Protein AF-A0A382IK97-F1 (afdb_monomer)

pLDDT: mean 85.0, std 17.53, range [34.88, 98.62]

Foldseek 3Di:
DDDDDDDDLDQDLPDDAAWDADPNFIWGQAPQRFIWGDQPPDPDTDTLWAQWLSLVVVVVVVDVPVDDADPLCPDRQWHRPPADPVNQQVSFVVSQVVCVVVVSDDPPDTGDDDDPVSVVSLCPQDPDDQCDDPAQVSPSDPDRHTDGISPTQGGPRSD

Nearest PDB structures (foldseek):
  6c7p-assembly1_B  TM=5.643E-01  e=9.393E+00  Synechocystis sp. PCC 6803 substr. Kazusa
  6c7p-assembly2_A  TM=5.661E-01  e=9.393E+00  Synechocystis sp. PCC 6803 substr. Kazusa

Sequence (159 aa):
MAGWLLAGCGGDPAAKPGFHEINQHRFFVNSLGMQFVQLPGSDAWLGVWETRVADYAAFAGASTNGWQAAWFQDTDNHPAVNVQWNDAQAFCAWLSQRERESGLLAANEGYRLPTTSEWTLALGQAETPESSNFGPQLGIDSFPQTSPVGSFPGNTLGL

InterPro domains:
  IPR005532 Sulfatase-modifying factor enzyme-like domain [PF03781] (64-159)
  IPR016187 C-type lectin fold [SSF56436] (30-159)
  IPR042095 Sulfatase-modifying factor enzyme superfamily [G3DSA:3.90.1580.10] (22-159)
  IPR051043 Sulfatase Modifying Factor and Kinase [PTHR23150] (61-159)

Solvent-accessible surface area (backbone atoms only — not comparable to full-atom values): 10072 Å² total; per-residue (Å²): 134,90,77,84,82,83,88,64,96,61,83,69,87,78,59,66,63,44,82,46,72,57,96,90,46,55,38,36,24,42,97,78,58,52,46,25,31,65,42,89,99,51,95,52,67,44,62,43,50,69,64,21,32,54,55,50,47,56,49,26,74,74,50,89,73,73,69,66,82,59,96,84,58,90,54,52,51,23,56,57,65,96,72,51,72,70,54,53,50,49,47,23,51,51,52,29,50,56,31,38,75,70,64,78,34,57,94,92,50,71,55,69,83,76,52,73,68,57,49,56,58,68,55,55,70,60,82,71,95,74,79,57,47,94,44,65,86,67,66,63,46,92,48,73,60,81,55,48,61,78,78,59,89,47,33,86,78,59,66

Radius of g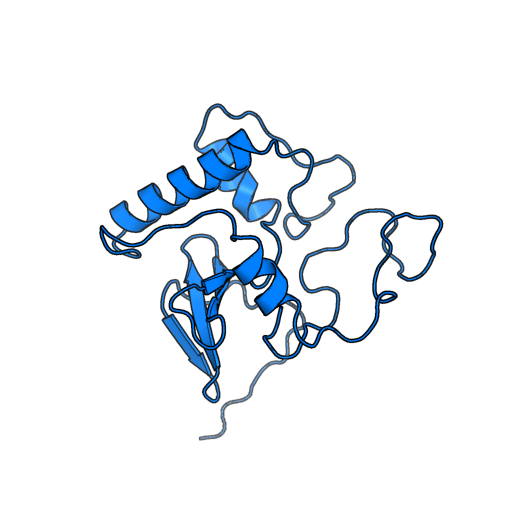yration: 16.59 Å; Cα contacts (8 Å, |Δi|>4): 188; chains: 1; bounding box: 44×49×40 Å

Organism: NCBI:txid408172

Mean predicted aligned error: 7.33 Å

Structure (mmCIF, N/CA/C/O backbone):
data_AF-A0A382IK97-F1
#
_entry.id   AF-A0A382IK97-F1
#
loop_
_atom_site.group_PDB
_atom_site.id
_atom_site.type_symbol
_atom_site.label_atom_id
_atom_site.label_alt_id
_atom_site.label_comp_id
_atom_site.label_asym_id
_atom_site.label_entity_id
_atom_site.label_seq_id
_atom_site.pdbx_PDB_ins_code
_atom_site.Cartn_x
_atom_site.Cartn_y
_atom_site.Cartn_z
_atom_site.occupancy
_atom_site.B_iso_or_equiv
_atom_site.auth_seq_id
_atom_site.auth_comp_id
_atom_site.auth_asym_id
_atom_site.auth_atom_id
_atom_site.pdbx_PDB_model_num
ATOM 1 N N . MET A 1 1 ? -11.566 -34.177 9.067 1.00 34.88 1 MET A N 1
ATOM 2 C CA . MET A 1 1 ? -11.551 -33.990 7.601 1.00 34.88 1 MET A CA 1
ATOM 3 C C . MET A 1 1 ? -10.255 -33.287 7.252 1.00 34.88 1 MET A C 1
ATOM 5 O O . MET A 1 1 ? -9.989 -32.251 7.843 1.00 34.88 1 MET A O 1
ATOM 9 N N . ALA A 1 2 ? -9.418 -33.893 6.412 1.00 37.00 2 ALA A N 1
ATOM 10 C CA . ALA A 1 2 ? -8.126 -33.330 6.031 1.00 37.00 2 ALA A CA 1
ATOM 11 C C . ALA A 1 2 ? -8.343 -32.241 4.971 1.00 37.00 2 ALA A C 1
ATOM 13 O O . ALA A 1 2 ? -8.794 -32.539 3.867 1.00 37.00 2 ALA A O 1
ATOM 14 N N . GLY A 1 3 ? -8.090 -30.985 5.339 1.00 35.16 3 GLY A N 1
ATOM 15 C CA . GLY A 1 3 ? -8.027 -29.870 4.401 1.00 35.16 3 GLY A CA 1
ATOM 16 C C . GLY A 1 3 ? -6.618 -29.784 3.831 1.00 35.16 3 GLY A C 1
ATOM 17 O O . GLY A 1 3 ? -5.652 -29.715 4.585 1.00 35.16 3 GLY A O 1
ATOM 18 N N . TRP A 1 4 ? -6.503 -29.835 2.510 1.00 37.28 4 TRP A N 1
ATOM 19 C CA . TRP A 1 4 ? -5.249 -29.587 1.810 1.00 37.28 4 TRP A CA 1
ATOM 20 C C . TRP A 1 4 ? -4.963 -28.081 1.828 1.00 37.28 4 TRP A C 1
ATOM 22 O O . TRP A 1 4 ? -5.854 -27.293 1.518 1.00 37.28 4 TRP A O 1
ATOM 32 N N . LEU A 1 5 ? -3.737 -27.685 2.173 1.00 35.62 5 LEU A N 1
ATOM 33 C CA . LEU A 1 5 ? -3.238 -26.325 1.966 1.00 35.62 5 LEU A CA 1
ATOM 34 C C . LEU A 1 5 ? -2.457 -26.320 0.649 1.00 35.62 5 LEU A C 1
ATOM 36 O O . LEU A 1 5 ? -1.459 -27.027 0.515 1.00 35.62 5 LEU A O 1
ATOM 40 N N . LEU A 1 6 ? -2.938 -25.565 -0.339 1.00 42.69 6 LEU A N 1
ATOM 41 C CA . LEU A 1 6 ? -2.194 -25.295 -1.566 1.00 42.69 6 LEU A CA 1
ATOM 42 C C . LEU A 1 6 ? -1.166 -24.201 -1.256 1.00 42.69 6 LEU A C 1
ATOM 44 O O . LEU A 1 6 ? -1.538 -23.085 -0.910 1.00 42.69 6 LEU A O 1
ATOM 48 N N . ALA A 1 7 ? 0.121 -24.527 -1.358 1.00 39.81 7 ALA A N 1
ATOM 49 C CA . ALA A 1 7 ? 1.196 -23.546 -1.289 1.00 39.81 7 ALA A CA 1
ATOM 50 C C . ALA A 1 7 ? 1.356 -22.893 -2.669 1.00 39.81 7 ALA A C 1
ATOM 52 O O . ALA A 1 7 ? 1.966 -23.468 -3.570 1.00 39.81 7 ALA A O 1
ATOM 53 N N . GLY A 1 8 ? 0.760 -21.714 -2.844 1.00 34.91 8 GLY A N 1
ATOM 54 C CA . GLY A 1 8 ? 1.089 -20.800 -3.932 1.00 34.91 8 GLY A CA 1
ATOM 55 C C . GLY A 1 8 ? 2.064 -19.749 -3.416 1.00 34.91 8 GLY A C 1
ATOM 56 O O . GLY A 1 8 ? 1.745 -19.018 -2.483 1.00 34.91 8 GLY A O 1
ATOM 57 N N . CYS A 1 9 ? 3.262 -19.683 -3.992 1.00 41.94 9 CYS A N 1
ATOM 58 C CA . CYS A 1 9 ? 4.137 -18.526 -3.841 1.00 41.94 9 CYS A CA 1
ATOM 59 C C . CYS A 1 9 ? 3.470 -17.347 -4.565 1.00 41.94 9 CYS A C 1
ATOM 61 O O . CYS A 1 9 ? 3.423 -17.322 -5.792 1.00 41.94 9 CYS A O 1
ATOM 63 N N . GLY A 1 10 ? 2.892 -16.429 -3.796 1.00 41.94 10 GLY A N 1
ATOM 64 C CA . GLY A 1 10 ? 2.123 -15.285 -4.282 1.00 41.94 10 GLY A CA 1
ATOM 65 C C . GLY A 1 10 ? 0.887 -15.111 -3.409 1.00 41.94 10 GLY A C 1
ATOM 66 O O . GLY A 1 10 ? 0.058 -16.015 -3.346 1.00 41.94 10 GLY A O 1
ATOM 67 N N . GLY A 1 11 ? 0.803 -13.991 -2.684 1.00 44.81 11 GLY A N 1
ATOM 68 C CA . GLY A 1 11 ? -0.307 -13.702 -1.776 1.00 44.81 11 GLY A CA 1
ATOM 69 C C . GLY A 1 11 ? -1.652 -13.955 -2.451 1.00 44.81 11 GLY A C 1
ATOM 70 O O . GLY A 1 11 ? -1.863 -13.508 -3.575 1.00 44.81 11 GLY A O 1
ATOM 71 N N . ASP A 1 12 ? -2.526 -14.707 -1.780 1.00 43.59 12 ASP A N 1
ATOM 72 C CA . ASP A 1 12 ? -3.818 -15.126 -2.318 1.00 43.59 12 ASP A CA 1
ATOM 73 C C . ASP A 1 12 ? -4.655 -13.882 -2.686 1.00 43.59 12 ASP A C 1
ATOM 75 O O . ASP A 1 12 ? -5.130 -13.178 -1.786 1.00 43.59 12 ASP A O 1
ATOM 79 N N . PRO A 1 13 ? -4.863 -13.578 -3.984 1.00 46.31 13 PRO A N 1
ATOM 80 C CA . PRO A 1 13 ? -5.673 -12.437 -4.404 1.00 46.31 13 PRO A CA 1
ATOM 81 C C . PRO A 1 13 ? -7.160 -12.615 -4.045 1.00 46.31 13 PRO A C 1
ATOM 83 O O . PRO A 1 13 ? -7.966 -11.724 -4.303 1.00 46.31 13 PRO A O 1
ATOM 86 N N . ALA A 1 14 ? -7.541 -13.760 -3.460 1.00 53.31 14 ALA A N 1
ATOM 87 C CA . ALA A 1 14 ? -8.901 -14.090 -3.053 1.00 53.31 14 ALA A CA 1
ATOM 88 C C . ALA A 1 14 ? -9.196 -13.870 -1.556 1.00 53.31 14 ALA A C 1
ATOM 90 O O . ALA A 1 14 ? -10.306 -14.187 -1.108 1.00 53.31 14 ALA A O 1
ATOM 91 N N . ALA A 1 15 ? -8.255 -13.342 -0.763 1.00 65.62 15 ALA A N 1
ATOM 92 C CA . ALA A 1 15 ? -8.532 -13.044 0.640 1.00 65.62 15 ALA A CA 1
ATOM 93 C C . ALA A 1 15 ? -9.627 -11.965 0.748 1.00 65.62 15 ALA A C 1
ATOM 95 O O . ALA A 1 15 ? -9.502 -10.855 0.232 1.00 65.62 15 ALA A O 1
ATOM 96 N N . LYS A 1 16 ? -10.746 -12.310 1.397 1.00 84.38 16 LYS A N 1
ATOM 97 C CA . LYS A 1 16 ? -11.893 -11.401 1.558 1.00 84.38 16 LYS A CA 1
ATOM 98 C C . LYS A 1 16 ? -11.480 -10.182 2.394 1.00 84.38 16 LYS A C 1
ATOM 100 O O . LYS A 1 16 ? -10.731 -10.371 3.343 1.00 84.38 16 LYS A O 1
ATOM 105 N N . PRO A 1 17 ? -11.986 -8.966 2.138 1.00 92.12 17 PRO A N 1
ATOM 106 C CA . PRO A 1 17 ? -11.707 -7.833 3.015 1.00 92.12 17 PRO A CA 1
ATOM 107 C C . PRO A 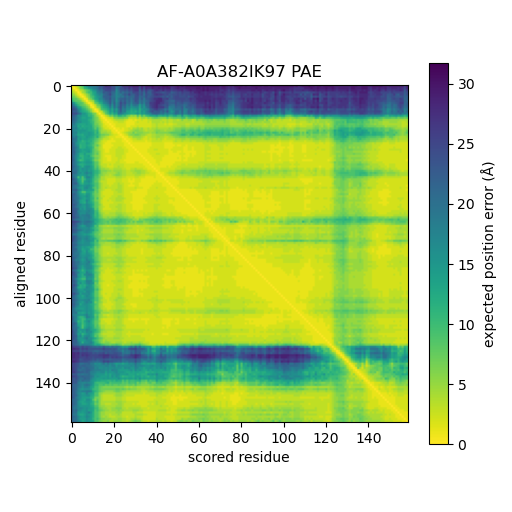1 17 ? -12.139 -8.100 4.466 1.00 92.12 17 PRO A C 1
ATOM 109 O O . PRO A 1 17 ? -13.161 -8.753 4.698 1.00 92.12 17 PRO A O 1
ATOM 112 N N . GLY A 1 18 ? -11.375 -7.590 5.430 1.00 91.94 18 GLY A N 1
ATOM 113 C CA . GLY A 1 18 ? -11.626 -7.727 6.864 1.00 91.94 18 GLY A CA 1
ATOM 114 C C . GLY A 1 18 ? -10.465 -8.349 7.640 1.00 91.94 18 GLY A C 1
ATOM 115 O O . GLY A 1 18 ? -9.363 -8.528 7.124 1.00 91.94 18 GLY A O 1
ATOM 116 N N . PHE A 1 19 ? -10.725 -8.653 8.912 1.00 90.56 19 PHE A N 1
ATOM 117 C CA . PHE A 1 19 ? -9.768 -9.309 9.800 1.00 90.56 19 PHE A CA 1
ATOM 118 C C . PHE A 1 19 ? -9.777 -10.824 9.616 1.00 90.56 19 PHE A C 1
ATOM 120 O O . PHE A 1 19 ? -10.837 -11.449 9.565 1.00 90.56 19 PHE A O 1
ATOM 127 N N . HIS A 1 20 ? -8.583 -11.404 9.610 1.00 88.06 20 HIS A N 1
ATOM 128 C CA . HIS A 1 20 ? -8.348 -12.838 9.499 1.00 88.06 20 HIS A CA 1
ATOM 129 C C . HIS A 1 20 ? -7.346 -13.294 10.551 1.00 88.06 20 HIS A C 1
ATOM 131 O O . HIS A 1 20 ? -6.506 -12.521 11.018 1.00 88.06 20 HIS A O 1
ATOM 137 N N . GLU A 1 21 ? -7.421 -14.575 10.900 1.00 86.75 21 GLU A N 1
ATOM 138 C CA . GLU A 1 21 ? -6.470 -15.226 11.793 1.00 86.75 21 GLU A CA 1
ATOM 139 C C . GLU A 1 21 ? -6.167 -16.636 11.285 1.00 86.75 21 GLU A C 1
ATOM 141 O O . GLU A 1 21 ? -7.076 -17.445 11.083 1.00 86.75 21 GLU A O 1
ATOM 146 N N . ILE A 1 22 ? -4.885 -16.937 11.081 1.00 77.62 22 ILE A N 1
ATOM 147 C CA . ILE A 1 22 ? -4.408 -18.270 10.699 1.00 77.62 22 ILE A CA 1
ATOM 148 C C . ILE A 1 22 ? -3.262 -18.632 11.633 1.00 77.62 22 ILE A C 1
ATOM 150 O O . ILE A 1 22 ? -2.292 -17.889 11.736 1.00 77.62 22 ILE A O 1
ATOM 154 N N . ASN A 1 23 ? -3.353 -19.775 12.318 1.00 80.31 23 ASN A N 1
ATOM 155 C CA . ASN A 1 23 ? -2.317 -20.236 13.250 1.00 80.31 23 ASN A CA 1
ATOM 156 C C . ASN A 1 23 ? -1.870 -19.137 14.237 1.00 80.31 23 ASN A C 1
ATOM 158 O O . ASN A 1 23 ? -0.673 -18.943 14.425 1.00 80.31 23 ASN A O 1
ATOM 162 N N . GLN A 1 24 ? -2.819 -18.392 14.822 1.00 81.06 24 GLN A N 1
ATOM 163 C CA . GLN A 1 24 ? -2.578 -17.275 15.756 1.00 81.06 24 GLN A CA 1
ATOM 164 C C . GLN A 1 24 ? -1.918 -16.023 15.145 1.00 81.06 24 GLN A C 1
ATOM 166 O O . GLN A 1 24 ? -1.650 -15.060 15.860 1.00 81.06 24 GLN A O 1
ATOM 171 N N . HIS A 1 25 ? -1.692 -15.995 13.831 1.00 80.31 25 HIS A N 1
ATOM 172 C CA . HIS A 1 25 ? -1.202 -14.818 13.122 1.00 80.31 25 HIS A CA 1
ATOM 173 C C . HIS A 1 25 ? -2.397 -14.030 12.600 1.00 80.31 25 HIS A C 1
ATOM 175 O O . HIS A 1 25 ? -3.170 -14.520 11.772 1.00 80.31 25 HIS A O 1
ATOM 181 N N . ARG A 1 26 ? -2.558 -12.812 13.118 1.00 87.50 26 ARG A N 1
ATOM 182 C CA . ARG A 1 26 ? -3.627 -11.899 12.722 1.00 87.50 26 ARG A CA 1
ATOM 183 C C . ARG A 1 26 ? -3.158 -11.016 11.578 1.00 87.50 26 ARG A C 1
ATOM 185 O O . ARG A 1 26 ? -2.102 -10.395 11.669 1.00 87.50 26 ARG A O 1
ATOM 192 N N . PHE A 1 27 ? -3.986 -10.912 10.550 1.00 91.50 27 PHE A N 1
ATOM 193 C CA . PHE A 1 27 ? -3.784 -9.976 9.455 1.00 91.50 27 PHE A CA 1
ATOM 194 C C . PHE A 1 27 ? -5.112 -9.333 9.060 1.00 91.50 27 PHE A C 1
ATOM 196 O O . PHE A 1 27 ? -6.195 -9.872 9.300 1.00 91.50 27 PHE A O 1
ATOM 203 N N . PHE A 1 28 ? -5.026 -8.149 8.480 1.00 94.44 28 PHE A N 1
ATOM 204 C CA . PHE A 1 28 ? -6.159 -7.418 7.939 1.00 94.44 28 PHE A CA 1
ATOM 205 C C . PHE A 1 28 ? -5.988 -7.297 6.428 1.00 94.44 28 PHE A C 1
ATOM 207 O O . PHE A 1 28 ? -4.891 -7.014 5.954 1.00 94.44 28 PHE A O 1
ATOM 214 N N . VAL A 1 29 ? -7.062 -7.530 5.678 1.00 96.19 29 VAL A N 1
ATOM 215 C CA . VAL A 1 29 ? -7.084 -7.352 4.224 1.00 96.19 29 VAL A CA 1
ATOM 216 C C . VAL A 1 29 ? -8.040 -6.229 3.884 1.00 96.19 29 VAL A C 1
ATOM 218 O O . VAL A 1 29 ? -9.198 -6.240 4.303 1.00 96.19 29 VAL A O 1
ATOM 221 N N . ASN A 1 30 ? -7.564 -5.258 3.120 1.00 96.56 30 ASN A N 1
ATOM 222 C CA . ASN A 1 30 ? -8.369 -4.105 2.763 1.00 96.56 30 ASN A CA 1
ATOM 223 C C . ASN A 1 30 ? -9.184 -4.326 1.477 1.00 96.56 30 ASN A C 1
ATOM 225 O O . ASN A 1 30 ? -9.137 -5.386 0.850 1.00 96.56 30 ASN A O 1
ATOM 229 N N . SER A 1 31 ? -9.939 -3.312 1.057 1.00 96.12 31 SER A N 1
ATOM 230 C CA . SER A 1 31 ? -10.793 -3.391 -0.137 1.00 96.12 31 SER A CA 1
ATOM 231 C C . SER A 1 31 ? -10.035 -3.494 -1.472 1.00 96.12 31 SER A C 1
ATOM 233 O O . SER A 1 31 ? -10.653 -3.801 -2.491 1.00 96.12 31 SER A O 1
ATOM 235 N N . LEU A 1 32 ? -8.721 -3.250 -1.475 1.00 95.69 32 LEU A N 1
ATOM 236 C CA . LEU A 1 32 ? -7.819 -3.401 -2.624 1.00 95.69 32 LEU A CA 1
ATOM 237 C C . LEU A 1 32 ? -7.029 -4.725 -2.585 1.00 95.69 32 LEU A C 1
ATOM 239 O O . LEU A 1 32 ? -6.226 -4.996 -3.476 1.00 95.69 32 LEU A O 1
ATOM 243 N N . GLY A 1 33 ? -7.244 -5.562 -1.564 1.00 94.50 33 GLY A N 1
ATOM 244 C CA . GLY A 1 33 ? -6.495 -6.805 -1.368 1.00 94.50 33 GLY A CA 1
ATOM 245 C C . GLY A 1 33 ? -5.103 -6.606 -0.759 1.00 94.50 33 GLY A C 1
ATOM 246 O O . GLY A 1 33 ? -4.308 -7.544 -0.746 1.00 94.50 33 GLY A O 1
ATOM 247 N N . MET A 1 34 ? -4.793 -5.409 -0.251 1.00 95.25 34 MET A N 1
ATOM 248 C CA . MET A 1 34 ? -3.563 -5.170 0.505 1.00 95.25 34 MET A CA 1
ATOM 249 C C . MET A 1 34 ? -3.663 -5.867 1.860 1.00 95.25 34 MET A C 1
ATOM 251 O O . MET A 1 34 ? -4.701 -5.789 2.522 1.00 95.25 34 MET A O 1
ATOM 255 N N . GLN A 1 35 ? -2.579 -6.512 2.279 1.00 94.19 35 GLN A N 1
ATOM 256 C CA . GLN A 1 35 ? -2.499 -7.207 3.559 1.00 94.19 3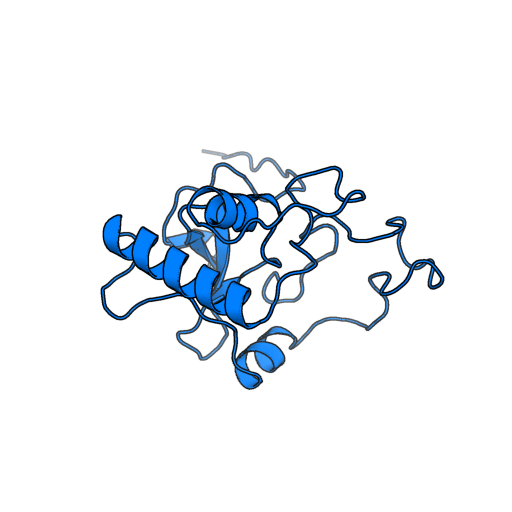5 GLN A CA 1
ATOM 257 C C . GLN A 1 35 ? -1.739 -6.362 4.573 1.00 94.19 35 GLN A C 1
ATOM 259 O O . GLN A 1 35 ? -0.763 -5.701 4.224 1.00 94.19 35 GLN A O 1
ATOM 264 N N . PHE A 1 36 ? -2.176 -6.403 5.827 1.00 95.06 36 PHE A N 1
ATOM 265 C CA . PHE A 1 36 ? -1.571 -5.676 6.931 1.00 95.06 36 PHE A CA 1
ATOM 266 C C . PHE A 1 36 ? -1.369 -6.598 8.128 1.00 95.06 36 PHE A C 1
ATOM 268 O O . PHE A 1 36 ? -2.264 -7.371 8.471 1.00 95.06 36 PHE A O 1
ATOM 275 N N . VAL A 1 37 ? -0.233 -6.463 8.802 1.00 92.44 37 VAL A N 1
ATOM 276 C CA . VAL A 1 37 ? 0.093 -7.173 10.045 1.00 92.44 37 VAL A CA 1
ATOM 277 C C . VAL A 1 37 ? 0.151 -6.195 11.212 1.00 92.44 37 VAL A C 1
ATOM 279 O O . VAL A 1 37 ? 0.546 -5.039 11.054 1.00 92.44 37 VAL A O 1
ATOM 282 N N . GLN A 1 38 ? -0.278 -6.640 12.392 1.00 92.12 38 GLN A N 1
ATOM 283 C CA . GLN A 1 38 ? -0.257 -5.806 13.592 1.00 92.12 38 GLN A CA 1
ATOM 284 C C . GLN A 1 38 ? 1.179 -5.648 14.109 1.00 92.12 38 GLN A C 1
ATOM 286 O O . GLN A 1 38 ? 1.901 -6.634 14.268 1.00 92.12 38 GLN A O 1
ATOM 291 N N . LEU A 1 39 ? 1.583 -4.416 14.424 1.00 90.75 39 LEU A N 1
ATOM 292 C CA . LEU A 1 39 ? 2.887 -4.160 15.029 1.00 90.75 39 LEU A CA 1
ATOM 293 C C . LEU A 1 39 ? 2.893 -4.594 16.509 1.00 90.75 39 LEU A C 1
ATOM 295 O O . LEU A 1 39 ? 1.984 -4.221 17.257 1.00 90.75 39 LEU 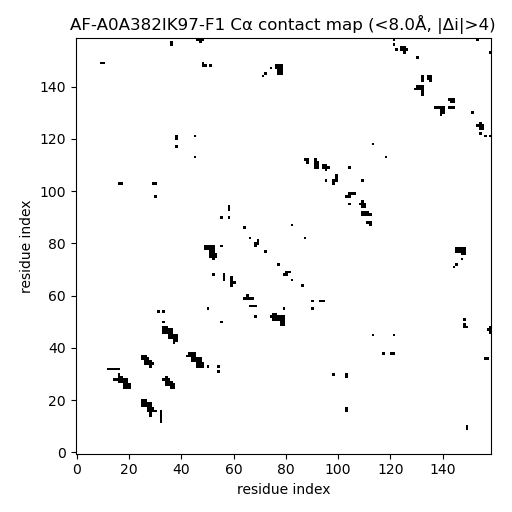A O 1
ATOM 299 N N . PRO A 1 40 ? 3.910 -5.344 16.976 1.00 88.62 40 PRO A N 1
ATOM 300 C CA . PRO A 1 40 ? 3.969 -5.805 18.361 1.00 88.62 40 PRO A CA 1
ATOM 301 C C . PRO A 1 40 ? 3.922 -4.653 19.371 1.00 88.62 40 PRO A C 1
ATOM 303 O O . PRO A 1 40 ? 4.694 -3.702 19.282 1.00 88.62 40 PRO A O 1
ATOM 306 N N . GLY A 1 41 ? 3.034 -4.751 20.363 1.00 88.19 41 GLY A N 1
ATOM 307 C CA . GLY A 1 41 ? 2.898 -3.727 21.405 1.00 88.19 41 GLY A CA 1
ATOM 308 C C . GLY A 1 41 ? 2.278 -2.407 20.928 1.00 88.19 41 GLY A C 1
ATOM 309 O O . GLY A 1 41 ? 2.395 -1.406 21.630 1.00 88.19 41 GLY A O 1
ATOM 310 N N . SER A 1 42 ? 1.629 -2.399 19.759 1.00 88.31 42 SER A N 1
ATOM 311 C CA . SER A 1 42 ? 0.926 -1.245 19.198 1.00 88.31 42 SER A CA 1
ATOM 312 C C . SER A 1 42 ? -0.457 -1.638 18.665 1.00 88.31 42 SER A C 1
ATOM 314 O O . SER A 1 42 ? -0.710 -2.790 18.304 1.00 88.31 42 SER A O 1
ATOM 316 N N . ASP A 1 43 ? -1.349 -0.655 18.574 1.00 89.56 43 ASP A N 1
ATOM 317 C CA . ASP A 1 43 ? -2.637 -0.784 17.880 1.00 89.56 43 ASP A CA 1
ATOM 318 C C . ASP A 1 43 ? -2.511 -0.509 16.368 1.00 89.56 43 ASP A C 1
ATOM 320 O O . ASP A 1 43 ? -3.483 -0.619 15.622 1.00 89.56 43 ASP A O 1
ATOM 324 N N . ALA A 1 44 ? -1.312 -0.144 15.902 1.00 92.75 44 ALA A N 1
ATOM 325 C CA . ALA A 1 44 ? -1.031 0.110 14.498 1.00 92.75 44 ALA A CA 1
ATOM 326 C C . ALA A 1 44 ? -0.831 -1.185 13.700 1.00 92.75 44 ALA A C 1
ATOM 328 O O . ALA A 1 44 ? -0.232 -2.156 14.168 1.00 92.75 44 ALA A O 1
ATOM 329 N N . TRP A 1 45 ? -1.283 -1.146 12.450 1.00 95.25 45 TRP A N 1
ATOM 330 C CA . TRP A 1 45 ? -1.096 -2.196 11.458 1.00 95.25 45 TRP A CA 1
ATOM 331 C C . TRP A 1 45 ? -0.230 -1.648 10.329 1.00 95.25 45 TRP A C 1
ATOM 333 O O . TRP A 1 45 ? -0.403 -0.496 9.924 1.00 95.25 45 TRP A O 1
ATOM 343 N N . LEU A 1 46 ? 0.698 -2.453 9.821 1.00 95.00 46 LEU A N 1
ATOM 344 C CA . LEU A 1 46 ? 1.584 -2.074 8.726 1.00 95.00 46 LEU A CA 1
ATOM 345 C C . LEU A 1 46 ? 1.333 -2.969 7.519 1.00 95.00 46 LEU A C 1
ATOM 347 O O . LEU A 1 46 ? 1.112 -4.168 7.678 1.00 95.00 46 LEU A O 1
ATOM 351 N N . GLY A 1 47 ? 1.346 -2.372 6.326 1.00 95.31 47 GLY A N 1
ATOM 352 C CA . GLY A 1 47 ? 1.233 -3.114 5.077 1.00 95.31 47 GLY A CA 1
ATOM 353 C C . GLY A 1 47 ? 2.361 -4.133 4.963 1.00 95.31 47 GLY A C 1
ATOM 354 O O . GLY A 1 47 ? 3.514 -3.793 5.209 1.00 95.31 47 GLY A O 1
ATOM 355 N N . VAL A 1 48 ? 2.008 -5.365 4.602 1.00 93.00 48 VAL A N 1
ATOM 356 C CA . VAL A 1 48 ? 2.950 -6.475 4.393 1.00 93.00 48 VAL A CA 1
ATOM 357 C C . VAL A 1 48 ? 3.932 -6.162 3.269 1.00 93.00 48 VAL A C 1
ATOM 359 O O . VAL A 1 48 ? 5.085 -6.558 3.315 1.00 93.00 48 VAL A O 1
ATOM 362 N N . TRP A 1 49 ? 3.473 -5.410 2.277 1.00 92.50 49 TRP A N 1
ATOM 363 C CA . TRP A 1 49 ? 4.250 -5.007 1.120 1.00 92.50 49 TRP A CA 1
ATOM 364 C C . TRP A 1 49 ? 4.181 -3.499 0.928 1.00 92.50 49 TRP A C 1
ATOM 366 O O . TRP A 1 49 ? 3.272 -2.830 1.436 1.00 92.50 49 TRP A O 1
ATOM 376 N N . GLU A 1 50 ? 5.090 -2.962 0.116 1.00 95.50 50 GLU A N 1
ATOM 377 C CA . GLU A 1 50 ? 4.908 -1.635 -0.450 1.00 95.50 50 GLU A CA 1
ATOM 378 C C . GLU A 1 50 ? 3.580 -1.540 -1.220 1.00 95.50 50 GLU A C 1
ATOM 380 O O . GLU A 1 50 ? 3.040 -2.524 -1.729 1.00 95.50 50 GLU A O 1
ATOM 385 N N . THR A 1 51 ? 3.053 -0.318 -1.340 1.00 97.50 51 THR A N 1
ATOM 386 C CA . THR A 1 51 ? 1.863 -0.068 -2.166 1.00 97.50 51 THR A CA 1
ATOM 387 C C . THR A 1 51 ? 2.174 -0.443 -3.610 1.00 97.50 51 THR A C 1
ATOM 389 O O . THR A 1 51 ? 3.100 0.115 -4.201 1.00 97.50 51 THR A O 1
ATOM 392 N N . ARG A 1 52 ? 1.417 -1.381 -4.181 1.00 97.94 52 ARG A N 1
ATOM 393 C CA . ARG A 1 52 ? 1.668 -1.892 -5.530 1.00 97.94 52 ARG A CA 1
ATOM 394 C C . ARG A 1 52 ? 1.173 -0.915 -6.588 1.00 97.94 52 ARG A C 1
ATOM 396 O O . ARG A 1 52 ? 0.352 -0.033 -6.321 1.00 97.94 52 ARG A O 1
ATOM 403 N N . VAL A 1 53 ? 1.603 -1.133 -7.825 1.00 98.12 53 VAL A N 1
ATOM 404 C CA . VAL A 1 53 ? 1.049 -0.468 -9.008 1.00 98.12 53 VAL A CA 1
ATOM 405 C C . VAL A 1 53 ? -0.470 -0.657 -9.069 1.00 98.12 53 VAL A C 1
ATOM 407 O O . VAL A 1 53 ? -1.171 0.327 -9.281 1.00 98.12 53 VAL A O 1
ATOM 410 N N . ALA A 1 54 ? -0.988 -1.864 -8.810 1.00 97.19 54 ALA A N 1
ATOM 411 C CA . ALA A 1 54 ? -2.427 -2.144 -8.773 1.00 97.19 54 ALA A CA 1
ATOM 412 C C . ALA A 1 54 ? -3.179 -1.254 -7.765 1.00 97.19 54 ALA A C 1
ATOM 414 O O . ALA A 1 54 ? -4.223 -0.678 -8.082 1.00 97.19 54 ALA A O 1
ATOM 415 N N . ASP A 1 55 ? -2.621 -1.112 -6.561 1.00 97.56 55 ASP A N 1
ATOM 416 C CA . ASP A 1 55 ? -3.240 -0.374 -5.459 1.00 97.56 55 ASP A CA 1
ATOM 417 C C . ASP A 1 55 ? -3.276 1.129 -5.766 1.00 97.56 55 ASP A C 1
ATOM 419 O O . ASP A 1 55 ? -4.312 1.788 -5.641 1.00 97.56 55 ASP A O 1
ATOM 4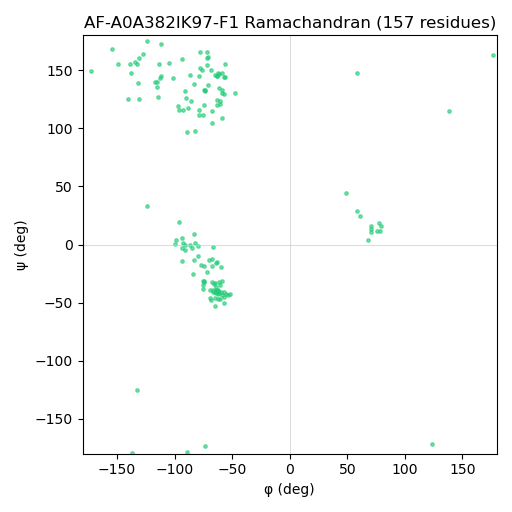23 N N . TYR A 1 56 ? -2.145 1.677 -6.218 1.00 98.06 56 TYR A N 1
ATOM 424 C CA . TYR A 1 56 ? -2.023 3.102 -6.506 1.00 98.06 56 TYR A CA 1
ATOM 425 C C . TYR A 1 56 ? -2.746 3.503 -7.799 1.00 98.06 56 TYR A C 1
ATOM 427 O O . TYR A 1 56 ? -3.327 4.587 -7.872 1.00 98.06 56 TYR A O 1
ATOM 435 N N . ALA A 1 57 ? -2.802 2.617 -8.799 1.00 97.25 57 ALA A N 1
ATOM 436 C CA . ALA A 1 57 ? -3.584 2.831 -10.015 1.00 97.25 57 ALA A CA 1
ATOM 437 C C . ALA A 1 57 ? -5.083 2.991 -9.715 1.00 97.25 57 ALA A C 1
ATOM 439 O O . ALA A 1 57 ? -5.748 3.806 -10.357 1.00 97.25 57 ALA A O 1
ATOM 440 N N . ALA A 1 58 ? -5.615 2.280 -8.712 1.00 97.38 58 ALA A N 1
ATOM 441 C CA . ALA A 1 58 ? -7.004 2.446 -8.285 1.00 97.38 58 ALA A CA 1
ATOM 442 C C . ALA A 1 58 ? -7.280 3.867 -7.757 1.00 97.38 58 ALA A C 1
ATOM 444 O O . ALA A 1 58 ? -8.319 4.452 -8.069 1.00 97.38 58 ALA A O 1
ATOM 445 N N . PHE A 1 59 ? -6.337 4.448 -7.010 1.00 97.88 59 PHE A N 1
ATOM 446 C CA . PHE A 1 59 ? -6.405 5.845 -6.574 1.00 97.88 59 PHE A CA 1
ATOM 447 C C . PHE A 1 59 ? -6.224 6.828 -7.733 1.00 97.88 59 PHE A C 1
ATOM 449 O O . PHE A 1 59 ? -6.999 7.779 -7.864 1.00 97.88 59 PHE A O 1
ATOM 456 N N . ALA A 1 60 ? -5.230 6.604 -8.592 1.00 96.88 60 ALA A N 1
ATOM 457 C CA . ALA A 1 60 ? -4.957 7.468 -9.735 1.00 96.88 60 ALA A CA 1
ATOM 458 C C . ALA A 1 60 ? -6.164 7.537 -10.687 1.00 96.88 60 ALA A C 1
ATOM 460 O O . ALA A 1 60 ? -6.526 8.622 -11.132 1.00 96.88 60 ALA A O 1
ATOM 461 N N . GLY A 1 61 ? -6.842 6.409 -10.932 1.00 96.81 61 GLY A N 1
ATOM 462 C CA . GLY A 1 61 ? -8.062 6.349 -11.744 1.00 96.81 61 GLY A CA 1
ATOM 463 C C . GLY A 1 61 ? -9.302 6.959 -11.079 1.00 96.81 61 GLY A C 1
ATOM 464 O O . GLY A 1 61 ? -10.227 7.372 -11.775 1.00 96.81 61 GLY A O 1
ATOM 465 N N . ALA A 1 62 ? -9.328 7.044 -9.746 1.00 95.88 62 ALA A N 1
ATOM 466 C CA . ALA A 1 62 ? -10.410 7.665 -8.979 1.00 95.88 62 ALA A CA 1
ATOM 467 C C . ALA A 1 62 ? -10.166 9.156 -8.669 1.00 95.88 62 ALA A C 1
ATOM 469 O O . ALA A 1 62 ? -10.982 9.781 -7.989 1.00 95.88 62 ALA A O 1
ATOM 470 N N . SER A 1 63 ? -9.052 9.729 -9.131 1.00 92.75 63 SER A N 1
ATOM 471 C CA . SER A 1 63 ? -8.628 11.096 -8.820 1.00 92.75 63 SER A CA 1
ATOM 472 C C . SER A 1 63 ? -8.106 11.831 -10.059 1.00 92.75 63 SER A C 1
ATOM 474 O O . SER A 1 63 ? -8.082 11.304 -11.167 1.00 92.75 63 SER A O 1
ATOM 476 N N . THR A 1 64 ? -7.681 13.083 -9.883 1.00 90.50 64 THR A N 1
ATOM 477 C CA . THR A 1 64 ? -6.999 13.873 -10.923 1.00 90.50 64 THR A CA 1
ATOM 478 C C . THR A 1 64 ? -5.475 13.824 -10.782 1.00 90.50 64 THR A C 1
ATOM 480 O O . THR A 1 64 ? -4.791 14.718 -11.271 1.00 90.50 64 THR A O 1
ATOM 483 N N . ASN A 1 65 ? -4.935 12.830 -10.067 1.00 93.19 65 ASN A N 1
ATOM 484 C CA . ASN A 1 65 ? -3.507 12.737 -9.755 1.00 93.19 65 ASN A CA 1
ATOM 485 C C . ASN A 1 65 ? -2.639 12.475 -11.005 1.00 93.19 65 ASN A C 1
ATOM 487 O O . ASN A 1 65 ? -1.519 12.970 -11.084 1.00 93.19 65 ASN A O 1
ATOM 491 N N . GLY A 1 66 ? -3.161 11.752 -12.003 1.00 92.50 66 GLY A N 1
ATOM 492 C CA . GLY A 1 66 ? -2.487 11.558 -13.294 1.00 92.50 66 GLY A CA 1
ATOM 493 C C . GLY A 1 66 ? -1.239 10.667 -13.257 1.00 92.50 66 GLY A C 1
ATOM 494 O O . GLY A 1 66 ? -0.515 10.611 -14.250 1.00 92.50 66 GLY A O 1
ATOM 495 N N . TRP A 1 67 ? -0.977 9.974 -12.145 1.00 96.88 67 TRP A N 1
ATOM 496 C CA . TRP A 1 67 ? 0.123 9.021 -12.037 1.00 96.88 67 TRP A CA 1
ATOM 497 C C . TRP A 1 67 ? -0.019 7.847 -13.010 1.00 96.88 67 TRP A C 1
ATOM 499 O O . TRP A 1 67 ? -1.121 7.393 -13.328 1.00 96.88 67 TRP A O 1
ATOM 509 N N . GLN A 1 68 ? 1.129 7.345 -13.462 1.00 95.75 68 GLN A N 1
ATOM 510 C CA . GLN A 1 68 ? 1.256 6.179 -14.327 1.00 95.75 68 GLN A CA 1
ATOM 511 C C . GLN A 1 68 ? 2.420 5.312 -13.847 1.00 95.75 68 GLN A C 1
ATOM 513 O O . GLN A 1 68 ? 3.426 5.830 -13.355 1.00 95.75 68 GLN A O 1
ATOM 518 N N . ALA A 1 69 ? 2.290 3.999 -14.036 1.00 96.38 69 ALA A N 1
ATOM 519 C CA . ALA A 1 69 ? 3.368 3.055 -13.773 1.00 96.38 69 ALA A CA 1
ATOM 520 C C . ALA A 1 69 ? 4.612 3.391 -14.612 1.00 96.38 69 ALA A C 1
ATOM 522 O O . ALA A 1 69 ? 4.516 3.883 -15.741 1.00 96.38 69 ALA A O 1
ATOM 523 N N . ALA A 1 70 ? 5.794 3.119 -14.063 1.00 96.25 70 ALA A N 1
ATOM 524 C CA . ALA A 1 70 ? 7.039 3.289 -14.795 1.00 96.25 70 ALA A CA 1
ATOM 52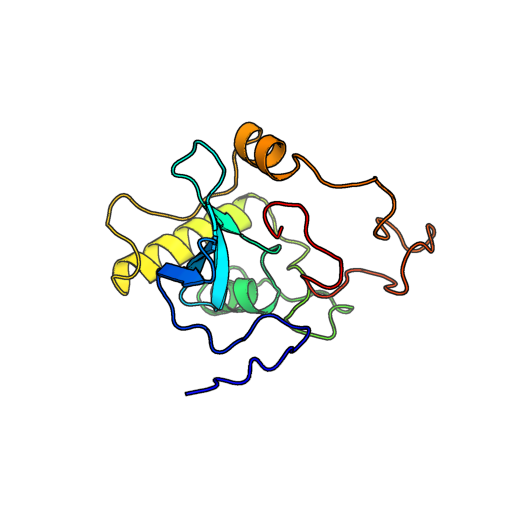5 C C . ALA A 1 70 ? 7.153 2.254 -15.924 1.00 96.25 70 ALA A C 1
ATOM 527 O O . ALA A 1 70 ? 6.678 1.128 -15.817 1.00 96.25 70 ALA A O 1
ATOM 528 N N . TRP A 1 71 ? 7.851 2.625 -16.998 1.00 95.06 71 TRP A N 1
ATOM 529 C CA . TRP A 1 71 ? 7.972 1.824 -18.223 1.00 95.06 71 TRP A CA 1
ATOM 530 C C . TRP A 1 71 ? 8.591 0.427 -18.033 1.00 95.06 71 TRP A C 1
ATOM 532 O O . TRP A 1 71 ? 8.433 -0.421 -18.904 1.00 95.06 71 TRP A O 1
ATOM 542 N N . PHE A 1 72 ? 9.315 0.199 -16.933 1.00 91.38 72 PHE A N 1
ATOM 543 C CA . PHE A 1 72 ? 9.959 -1.078 -16.608 1.00 91.38 72 PHE A CA 1
ATOM 544 C C . PHE A 1 72 ? 9.102 -1.986 -15.710 1.00 91.38 72 PHE A C 1
ATOM 546 O O . PHE A 1 72 ? 9.539 -3.082 -15.379 1.00 91.38 72 PHE A O 1
ATOM 553 N N . GLN A 1 73 ? 7.923 -1.534 -15.274 1.00 94.06 73 GLN A N 1
ATOM 554 C CA . GLN A 1 73 ? 7.019 -2.318 -14.431 1.00 94.06 73 GLN A CA 1
ATOM 555 C C . GLN A 1 73 ? 6.094 -3.129 -15.336 1.00 94.06 73 GLN A C 1
ATOM 557 O O . GLN A 1 73 ? 5.108 -2.611 -15.858 1.00 94.06 73 GLN A O 1
ATOM 562 N N . ASP A 1 74 ? 6.454 -4.387 -15.567 1.00 88.38 74 ASP A N 1
ATOM 563 C CA . ASP A 1 74 ? 5.770 -5.297 -16.490 1.00 88.38 74 ASP A CA 1
ATOM 564 C C . ASP A 1 74 ? 4.543 -5.990 -15.873 1.00 88.38 74 ASP A C 1
ATOM 566 O O . ASP A 1 74 ? 3.712 -6.542 -16.598 1.00 88.38 74 ASP A O 1
ATOM 570 N N . THR A 1 75 ? 4.390 -5.913 -14.549 1.00 92.62 75 THR A N 1
ATOM 571 C CA . THR A 1 75 ? 3.202 -6.360 -13.813 1.00 92.62 75 THR A CA 1
ATOM 572 C C . THR A 1 75 ? 2.710 -5.297 -12.832 1.00 92.62 75 THR A C 1
ATOM 574 O O . THR A 1 75 ? 3.443 -4.395 -12.420 1.00 92.62 75 THR A O 1
ATOM 577 N N . ASP A 1 76 ? 1.452 -5.418 -12.412 1.00 95.31 76 ASP A N 1
ATOM 578 C CA . ASP A 1 76 ? 0.821 -4.525 -11.439 1.00 95.31 76 ASP A CA 1
ATOM 579 C C . ASP A 1 76 ? 1.196 -4.842 -9.975 1.00 95.31 76 ASP A C 1
ATOM 581 O O . ASP A 1 76 ? 0.805 -4.110 -9.065 1.00 95.31 76 ASP A O 1
ATOM 585 N N . ASN A 1 77 ? 2.008 -5.881 -9.754 1.00 95.69 77 ASN A N 1
ATOM 586 C CA . ASN A 1 77 ? 2.516 -6.298 -8.446 1.00 95.69 77 ASN A CA 1
ATOM 587 C C . ASN A 1 77 ? 3.860 -5.657 -8.062 1.00 95.69 77 ASN A C 1
ATOM 589 O O . ASN A 1 77 ? 4.367 -5.925 -6.976 1.00 95.69 77 ASN A O 1
ATOM 593 N N . HIS A 1 78 ? 4.452 -4.811 -8.909 1.00 95.50 78 HIS A N 1
ATOM 594 C CA . HIS A 1 78 ? 5.620 -4.011 -8.516 1.00 95.50 78 HIS A CA 1
ATOM 595 C C . HIS A 1 78 ? 5.221 -2.889 -7.548 1.00 95.50 78 HIS A C 1
ATOM 597 O O . HIS A 1 78 ? 4.088 -2.409 -7.616 1.00 95.50 78 HIS A O 1
ATOM 603 N N . PRO A 1 79 ? 6.143 -2.398 -6.700 1.00 96.69 79 PRO A N 1
ATOM 604 C CA . PRO A 1 79 ? 5.897 -1.216 -5.877 1.00 96.69 79 PRO A CA 1
ATOM 605 C C . PRO A 1 79 ? 5.638 0.014 -6.755 1.00 96.69 79 PRO A C 1
ATOM 607 O O . PRO A 1 79 ? 6.372 0.264 -7.709 1.00 96.69 79 PRO A O 1
ATOM 610 N N . ALA A 1 80 ? 4.622 0.816 -6.447 1.00 97.56 80 ALA A N 1
ATOM 611 C CA . ALA A 1 80 ? 4.381 2.079 -7.133 1.00 97.56 80 ALA A CA 1
ATOM 612 C C . ALA A 1 80 ? 5.556 3.047 -6.893 1.00 97.56 80 ALA A C 1
ATOM 614 O O . ALA A 1 80 ? 5.911 3.356 -5.757 1.00 97.56 80 ALA A O 1
ATOM 615 N N . VAL A 1 81 ? 6.163 3.535 -7.977 1.00 96.31 81 VAL A N 1
ATOM 616 C CA . VAL A 1 81 ? 7.313 4.456 -7.943 1.00 96.31 81 VAL A CA 1
ATOM 617 C C . VAL A 1 81 ? 6.928 5.839 -8.465 1.00 96.31 81 VAL A C 1
ATOM 619 O O . VAL A 1 81 ? 5.832 6.030 -8.987 1.00 96.31 81 VAL A O 1
ATOM 622 N N . ASN A 1 82 ? 7.830 6.818 -8.346 1.00 95.56 82 ASN A N 1
ATOM 623 C CA . ASN A 1 82 ? 7.599 8.211 -8.762 1.00 95.56 82 ASN A CA 1
ATOM 624 C C . ASN A 1 82 ? 6.400 8.881 -8.060 1.00 95.56 82 ASN A C 1
ATOM 626 O O . ASN A 1 82 ? 5.771 9.781 -8.613 1.00 95.56 82 ASN A O 1
ATOM 630 N N . VAL A 1 83 ? 6.094 8.450 -6.835 1.00 96.81 83 VAL A N 1
ATOM 631 C CA . VAL A 1 83 ? 5.028 9.014 -6.002 1.00 96.81 83 VAL A CA 1
ATOM 632 C C . VAL A 1 83 ? 5.598 10.138 -5.140 1.00 96.81 83 VAL A C 1
ATOM 634 O O . VAL A 1 83 ? 6.577 9.946 -4.418 1.00 96.81 83 VAL A O 1
ATOM 637 N N . GLN A 1 84 ? 4.988 11.322 -5.201 1.00 96.31 84 GLN A N 1
ATOM 638 C CA . GLN A 1 84 ? 5.360 12.433 -4.326 1.00 96.31 84 GLN A CA 1
ATOM 639 C C . GLN A 1 84 ? 4.778 12.231 -2.927 1.00 96.31 84 GLN A C 1
ATOM 641 O O . GLN A 1 84 ? 3.705 11.655 -2.758 1.00 96.31 84 GLN A O 1
ATOM 646 N N . TRP A 1 85 ? 5.445 12.773 -1.908 1.00 96.44 85 TRP A N 1
ATOM 647 C CA . TRP A 1 85 ? 5.016 12.606 -0.515 1.00 96.44 85 TRP A CA 1
ATOM 648 C C . TRP A 1 85 ? 3.580 13.103 -0.260 1.00 96.44 85 TRP A C 1
ATOM 650 O O . TRP A 1 85 ? 2.796 12.432 0.411 1.00 96.44 85 TRP A O 1
ATOM 660 N N . ASN A 1 86 ? 3.201 14.241 -0.853 1.00 97.56 86 ASN A N 1
ATOM 661 C CA . ASN A 1 86 ? 1.835 14.764 -0.751 1.00 97.56 86 ASN A CA 1
ATOM 662 C C . ASN A 1 86 ? 0.803 13.827 -1.394 1.00 97.56 86 ASN A C 1
ATOM 664 O O . ASN A 1 86 ? -0.287 13.662 -0.847 1.00 97.56 86 ASN A O 1
ATOM 668 N N . ASP A 1 87 ? 1.149 13.179 -2.505 1.00 97.94 87 ASP A N 1
ATOM 669 C CA . ASP A 1 87 ? 0.251 12.242 -3.176 1.00 97.94 87 ASP A CA 1
ATOM 670 C C . ASP A 1 87 ? 0.136 10.917 -2.413 1.00 97.94 87 ASP A C 1
ATOM 672 O O . ASP A 1 87 ? -0.925 10.297 -2.410 1.00 97.94 87 ASP A O 1
ATOM 676 N N . ALA A 1 88 ? 1.193 10.494 -1.714 1.00 98.06 88 ALA A N 1
ATOM 677 C CA . ALA A 1 88 ? 1.135 9.348 -0.811 1.00 98.06 88 ALA A CA 1
ATOM 678 C C . ALA A 1 88 ? 0.183 9.612 0.370 1.00 98.06 88 ALA A C 1
AT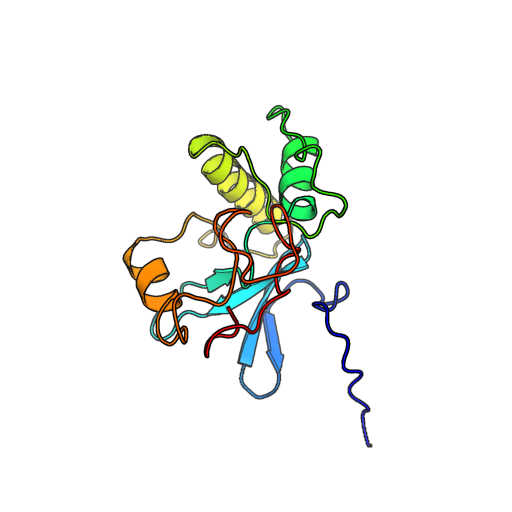OM 680 O O . ALA A 1 88 ? -0.628 8.758 0.725 1.00 98.06 88 ALA A O 1
ATOM 681 N N . GLN A 1 89 ? 0.209 10.820 0.943 1.00 98.31 89 GLN A N 1
ATOM 682 C CA . GLN A 1 89 ? -0.780 11.204 1.954 1.00 98.31 89 GLN A CA 1
ATOM 683 C C . GLN A 1 89 ? -2.203 11.274 1.385 1.00 98.31 89 GLN A C 1
ATOM 685 O O . GLN A 1 89 ? -3.146 10.831 2.042 1.00 98.31 89 GLN A O 1
ATOM 690 N N . ALA A 1 90 ? -2.367 11.810 0.171 1.00 98.38 90 ALA A N 1
ATOM 691 C CA . ALA A 1 90 ? -3.663 11.871 -0.498 1.00 98.38 90 ALA A CA 1
ATOM 692 C C . ALA A 1 90 ? -4.230 10.468 -0.766 1.00 98.38 90 ALA A C 1
ATOM 694 O O . ALA A 1 90 ? -5.416 10.242 -0.534 1.00 98.38 90 ALA A O 1
ATOM 695 N N . PHE A 1 91 ? -3.380 9.516 -1.160 1.00 98.56 91 PHE A N 1
ATOM 696 C CA . PHE A 1 91 ? -3.733 8.103 -1.282 1.00 98.56 91 PHE A CA 1
ATOM 697 C C . PHE A 1 91 ? -4.259 7.534 0.043 1.00 98.56 91 PHE A C 1
ATOM 699 O O . PHE A 1 91 ? -5.355 6.974 0.078 1.00 98.56 91 PHE A O 1
ATOM 706 N N . CYS A 1 92 ? -3.537 7.737 1.153 1.00 98.62 92 CYS A N 1
ATOM 707 C CA . CYS A 1 92 ? -3.983 7.291 2.475 1.00 98.62 92 CYS A CA 1
ATOM 708 C C . CYS A 1 92 ? -5.338 7.902 2.870 1.00 98.62 92 CYS A C 1
ATOM 710 O O . CYS A 1 92 ? -6.220 7.200 3.371 1.00 98.62 92 CYS A O 1
ATOM 712 N N . ALA A 1 93 ? -5.531 9.201 2.624 1.00 98.44 93 ALA A N 1
ATOM 713 C CA . ALA A 1 93 ? -6.783 9.891 2.923 1.00 98.44 93 ALA A CA 1
ATOM 714 C C . ALA A 1 93 ? -7.952 9.355 2.081 1.00 98.44 93 ALA A C 1
ATOM 716 O O . ALA A 1 93 ? -9.016 9.054 2.627 1.00 98.44 93 ALA A O 1
ATOM 717 N N . TRP A 1 94 ? -7.738 9.183 0.774 1.00 98.50 94 TRP A N 1
ATOM 718 C CA . TRP A 1 94 ? -8.719 8.620 -0.153 1.00 98.50 94 TRP A CA 1
ATOM 719 C C . TRP A 1 94 ? -9.118 7.197 0.240 1.00 98.50 94 TRP A C 1
ATOM 721 O O . TRP A 1 94 ? -10.308 6.899 0.330 1.00 98.50 94 TRP A O 1
ATOM 731 N N . LEU A 1 95 ? -8.144 6.335 0.541 1.00 98.50 95 LEU A N 1
ATOM 732 C CA . LEU A 1 95 ? -8.410 4.956 0.939 1.00 98.50 95 LEU A CA 1
ATOM 733 C C . LEU A 1 95 ? -9.177 4.904 2.270 1.00 98.50 95 LEU A C 1
ATOM 735 O O . LEU A 1 95 ? -10.144 4.160 2.400 1.00 98.50 95 LEU A O 1
ATOM 739 N N . SER A 1 96 ? -8.819 5.766 3.228 1.00 98.50 96 SER A N 1
ATOM 740 C CA . SER A 1 96 ? -9.542 5.886 4.503 1.00 98.50 96 SER A CA 1
ATOM 741 C C . SER A 1 96 ? -10.991 6.317 4.307 1.00 98.50 96 SER A C 1
ATOM 743 O O . SER A 1 96 ? -11.889 5.833 4.989 1.00 98.50 96 SER A O 1
ATOM 745 N N . GLN A 1 97 ? -11.242 7.268 3.405 1.00 98.38 97 GLN A N 1
ATOM 746 C CA . GLN A 1 97 ? -12.599 7.692 3.080 1.00 98.38 97 GLN A CA 1
ATOM 747 C C . GLN A 1 97 ? -13.384 6.548 2.436 1.00 98.38 97 GLN A C 1
ATOM 749 O O . GLN A 1 97 ? -14.443 6.183 2.942 1.00 98.38 97 GLN A O 1
ATOM 754 N N . ARG A 1 98 ? -12.827 5.950 1.379 1.00 97.31 98 ARG A N 1
ATOM 755 C CA . ARG A 1 98 ? -13.426 4.834 0.641 1.00 97.31 98 ARG A CA 1
ATOM 756 C C . ARG A 1 98 ? -13.846 3.693 1.566 1.00 97.31 98 ARG A C 1
ATOM 758 O O . ARG A 1 98 ? -14.923 3.128 1.402 1.00 97.31 98 ARG A O 1
ATOM 765 N N . GLU A 1 99 ? -13.007 3.347 2.535 1.00 97.94 99 GLU A N 1
ATOM 766 C CA . GLU A 1 99 ? -13.271 2.212 3.420 1.00 97.94 99 GLU A CA 1
ATOM 767 C C . GLU A 1 99 ? -14.180 2.526 4.601 1.00 97.94 99 GLU A C 1
ATOM 769 O O . GLU A 1 99 ? -14.893 1.646 5.077 1.00 97.94 99 GLU A O 1
ATOM 774 N N . ARG A 1 100 ? -14.236 3.786 5.037 1.00 98.19 100 ARG A N 1
ATOM 775 C CA . ARG A 1 100 ? -15.287 4.227 5.962 1.00 98.19 100 ARG A CA 1
ATOM 776 C C . ARG A 1 100 ? -16.652 4.250 5.281 1.00 98.19 100 ARG A C 1
ATOM 778 O O . ARG A 1 100 ? -17.636 3.835 5.882 1.00 98.19 100 ARG A O 1
ATOM 785 N N . GLU A 1 101 ? -16.715 4.670 4.018 1.00 97.06 101 GLU A N 1
ATOM 786 C CA . GLU A 1 101 ? -17.948 4.648 3.217 1.00 97.06 101 GLU A CA 1
ATOM 787 C C . GLU A 1 101 ? -18.452 3.221 2.953 1.00 97.06 101 GLU A C 1
ATOM 789 O O . GLU A 1 101 ? -19.662 2.998 2.920 1.00 97.06 101 GLU A O 1
ATOM 794 N N . SER A 1 102 ? -17.552 2.240 2.818 1.00 95.75 102 SER A N 1
ATOM 795 C CA . SER A 1 102 ? -17.929 0.824 2.696 1.00 95.75 102 SER A CA 1
ATOM 796 C C . SER A 1 102 ? -18.261 0.150 4.033 1.00 95.75 102 SER A C 1
ATOM 798 O O . SER A 1 102 ? -18.757 -0.977 4.037 1.00 95.75 102 SER A O 1
ATOM 800 N N . GLY A 1 103 ? -17.991 0.818 5.160 1.00 96.31 103 GLY A N 1
ATOM 801 C CA . GLY A 1 103 ? -18.134 0.264 6.506 1.00 96.31 103 GLY A CA 1
ATOM 802 C C . GLY A 1 103 ? -17.029 -0.719 6.905 1.00 96.31 103 GLY A C 1
ATOM 803 O O . GLY A 1 103 ? -17.181 -1.409 7.911 1.00 96.31 103 GLY A O 1
ATOM 804 N N . LEU A 1 104 ? -15.938 -0.803 6.134 1.00 96.00 104 LEU A N 1
ATOM 805 C CA . LEU A 1 104 ? -14.781 -1.637 6.468 1.00 96.00 104 LEU A CA 1
ATOM 806 C C . LEU A 1 104 ? -13.929 -1.016 7.586 1.00 96.00 104 LEU A C 1
ATOM 808 O O . LEU A 1 104 ? -13.362 -1.757 8.383 1.00 96.00 104 LEU A O 1
ATOM 812 N N . LEU A 1 105 ? -13.877 0.318 7.659 1.00 96.44 105 LEU A N 1
ATOM 813 C CA . LEU A 1 105 ? -13.245 1.069 8.748 1.00 96.44 105 LEU A CA 1
ATOM 814 C C . LEU A 1 105 ? -14.281 1.837 9.578 1.00 96.44 105 LEU A C 1
ATOM 816 O O . LEU A 1 105 ? -15.229 2.416 9.041 1.00 96.44 105 LEU A O 1
ATOM 820 N N . ALA A 1 106 ? -14.060 1.910 10.889 1.00 95.69 106 ALA A N 1
ATOM 821 C CA . ALA A 1 106 ? -14.797 2.785 11.790 1.00 95.69 106 ALA A CA 1
ATOM 822 C C . ALA A 1 106 ? -14.415 4.266 11.592 1.00 95.69 106 ALA A C 1
ATOM 824 O O . ALA A 1 106 ? -13.399 4.615 10.991 1.00 95.69 106 ALA A O 1
ATOM 825 N N . ALA A 1 107 ? -15.222 5.180 12.142 1.00 94.81 107 ALA A N 1
ATOM 826 C CA . ALA A 1 107 ? -15.018 6.624 11.976 1.00 94.81 107 ALA A CA 1
ATOM 827 C C . ALA A 1 107 ? -13.650 7.124 12.491 1.00 94.81 107 ALA A C 1
ATOM 829 O O . ALA A 1 107 ? -13.097 8.079 11.942 1.00 94.81 107 ALA A O 1
ATOM 830 N N . ASN A 1 108 ? -13.112 6.478 13.529 1.00 94.56 108 ASN A N 1
ATOM 831 C CA . ASN A 1 108 ? -11.830 6.784 14.167 1.00 94.56 108 ASN A CA 1
ATOM 832 C C . ASN A 1 108 ? -10.649 5.964 13.616 1.00 94.56 108 ASN A C 1
ATOM 834 O O . ASN A 1 108 ? -9.550 6.062 14.157 1.00 94.56 108 ASN A O 1
ATOM 838 N N . GLU A 1 109 ? -10.864 5.168 12.571 1.00 96.31 109 GLU A N 1
ATOM 839 C CA . GLU A 1 109 ? -9.831 4.374 11.908 1.00 96.31 109 GLU A CA 1
ATOM 840 C C . GLU A 1 109 ? -9.444 5.010 10.565 1.00 96.31 109 GLU A C 1
ATOM 842 O O . GLU A 1 109 ? -10.197 5.791 9.969 1.00 96.31 109 GLU A O 1
ATOM 847 N N . GLY A 1 110 ? -8.235 4.707 10.091 1.00 97.56 110 GLY A N 1
ATOM 848 C CA . GLY A 1 110 ? -7.731 5.245 8.835 1.00 97.56 110 GLY A CA 1
ATOM 849 C C . GLY A 1 110 ? -6.295 4.842 8.527 1.00 97.56 110 GLY A C 1
ATOM 850 O O . GLY A 1 110 ? -5.526 4.443 9.401 1.00 97.56 110 GLY A O 1
ATOM 851 N N . TYR A 1 111 ? -5.940 5.005 7.261 1.00 98.44 111 TYR A N 1
ATOM 852 C CA . TYR A 1 111 ? -4.598 4.828 6.733 1.00 98.44 111 TYR A CA 1
ATOM 853 C C . TYR A 1 111 ? -3.786 6.108 6.867 1.00 98.44 111 TYR A C 1
ATOM 855 O O . TYR A 1 111 ? -4.292 7.220 6.695 1.00 98.44 111 TYR A O 1
ATOM 863 N N . ARG A 1 112 ? -2.488 5.936 7.103 1.00 98.19 112 ARG A N 1
ATOM 864 C CA . ARG A 1 112 ? -1.484 6.999 7.075 1.00 98.19 112 ARG A CA 1
ATOM 865 C C . ARG A 1 112 ? -0.117 6.412 6.757 1.00 98.19 112 ARG A C 1
ATOM 867 O O . ARG A 1 112 ? 0.080 5.203 6.841 1.00 98.19 112 ARG A O 1
ATOM 874 N N . LEU A 1 113 ? 0.837 7.289 6.470 1.00 97.69 113 LEU A N 1
ATOM 875 C CA . LEU A 1 113 ? 2.242 6.903 6.440 1.00 97.69 113 LEU A CA 1
ATOM 876 C C . LEU A 1 113 ? 2.699 6.449 7.843 1.00 97.69 113 LEU A C 1
ATOM 878 O O . LEU A 1 113 ? 2.222 6.993 8.853 1.00 97.69 113 LEU A O 1
ATOM 882 N N . PRO A 1 114 ? 3.604 5.458 7.927 1.00 95.94 114 PRO A N 1
ATOM 883 C CA . PRO A 1 114 ? 4.159 5.024 9.200 1.00 95.94 114 PRO A CA 1
ATOM 884 C C . PRO A 1 114 ? 4.978 6.149 9.837 1.00 95.94 114 PRO A C 1
ATOM 886 O O . PRO A 1 114 ? 5.635 6.941 9.160 1.00 95.94 114 PRO A O 1
ATOM 889 N N . THR A 1 115 ? 4.949 6.214 11.164 1.00 94.94 115 THR A N 1
ATOM 890 C CA . THR A 1 115 ? 5.903 7.030 11.919 1.00 94.94 115 THR A CA 1
ATOM 891 C C . THR A 1 115 ? 7.290 6.393 11.869 1.00 94.94 115 THR A C 1
ATOM 893 O O . THR A 1 115 ? 7.423 5.189 11.650 1.00 94.94 115 THR A O 1
ATOM 896 N N . THR A 1 116 ? 8.339 7.171 12.149 1.00 92.62 116 THR A N 1
ATOM 897 C CA . THR A 1 116 ? 9.706 6.634 12.234 1.00 92.62 116 THR A CA 1
ATOM 898 C C . THR A 1 116 ? 9.807 5.478 13.230 1.00 92.62 116 THR A C 1
ATOM 900 O O . THR A 1 116 ? 10.434 4.473 12.923 1.00 92.62 116 THR A O 1
ATOM 903 N N . SER A 1 117 ? 9.167 5.580 14.401 1.00 91.38 117 SER A N 1
ATOM 904 C CA . SER A 1 117 ? 9.207 4.522 15.418 1.00 91.38 117 SER A CA 1
ATOM 905 C C . SER A 1 117 ? 8.501 3.244 14.978 1.00 91.38 117 SER A C 1
ATOM 907 O O . SER A 1 117 ? 9.004 2.160 15.246 1.00 91.38 117 SER A O 1
ATOM 909 N N . GLU A 1 118 ? 7.365 3.353 14.287 1.00 93.38 118 GLU A N 1
ATOM 910 C CA . GLU A 1 118 ? 6.668 2.186 13.729 1.00 93.38 118 GLU A CA 1
ATOM 911 C C . GLU A 1 118 ? 7.482 1.536 12.618 1.00 93.38 118 GLU A C 1
ATOM 913 O O . GLU A 1 118 ? 7.586 0.315 12.578 1.00 93.38 118 GLU A O 1
ATOM 918 N N . TRP A 1 119 ? 8.112 2.348 11.765 1.00 90.06 119 TRP A N 1
ATOM 919 C CA . TRP A 1 119 ? 9.004 1.860 10.721 1.00 90.06 119 TRP A CA 1
ATOM 920 C C . TRP A 1 119 ? 10.214 1.132 11.312 1.00 90.06 119 TRP A C 1
ATOM 922 O O . TRP A 1 119 ? 10.528 0.017 10.918 1.00 90.06 119 TRP A O 1
ATOM 932 N N . THR A 1 120 ? 10.872 1.710 12.320 1.00 88.62 120 THR A N 1
ATOM 933 C CA . THR A 1 120 ? 11.998 1.062 13.007 1.00 88.62 120 THR A CA 1
ATOM 934 C C . THR A 1 120 ? 11.579 -0.214 13.737 1.00 88.62 120 THR A C 1
ATOM 936 O O . THR A 1 120 ? 12.319 -1.193 13.703 1.00 88.62 120 THR A O 1
ATOM 939 N N . LEU A 1 121 ? 10.403 -0.229 14.372 1.00 88.06 121 LEU A N 1
ATOM 940 C CA . LEU A 1 121 ? 9.859 -1.427 15.014 1.00 88.06 121 LEU A CA 1
ATOM 941 C C . LEU A 1 121 ? 9.611 -2.544 13.991 1.00 88.06 121 LEU A C 1
ATOM 943 O O . LEU A 1 121 ? 9.958 -3.693 14.249 1.00 88.06 121 LEU A O 1
ATOM 947 N N . ALA A 1 122 ? 9.064 -2.193 12.827 1.00 86.31 122 ALA A N 1
ATOM 948 C CA . ALA A 1 122 ? 8.785 -3.114 11.732 1.00 86.31 122 ALA A CA 1
ATOM 949 C C . ALA A 1 122 ? 10.050 -3.719 11.103 1.00 86.31 122 ALA A C 1
ATOM 951 O O . ALA A 1 122 ? 10.045 -4.883 10.718 1.00 86.31 122 ALA A O 1
ATOM 952 N N . LEU A 1 123 ? 11.145 -2.954 11.044 1.00 80.19 123 LEU A N 1
ATOM 953 C CA . LEU A 1 123 ? 12.451 -3.437 10.578 1.00 80.19 123 LEU A CA 1
ATOM 954 C C . LEU A 1 123 ? 13.118 -4.424 11.560 1.00 80.19 123 LEU A C 1
ATOM 956 O O . LEU A 1 123 ? 14.098 -5.084 11.207 1.00 80.19 123 LEU A O 1
ATOM 960 N N . GLY A 1 124 ? 12.622 -4.524 12.798 1.00 63.91 124 GLY A N 1
ATOM 961 C CA . GLY A 1 124 ? 13.174 -5.396 13.830 1.00 63.91 124 GLY A CA 1
ATOM 962 C C . GLY A 1 124 ? 13.140 -6.877 13.436 1.00 63.91 124 GLY A C 1
ATOM 963 O O . GLY A 1 124 ? 12.074 -7.436 13.207 1.00 63.91 124 GLY A O 1
ATOM 964 N N . GLN A 1 125 ? 14.318 -7.515 13.451 1.00 53.66 125 GLN A N 1
ATOM 965 C CA . GLN A 1 125 ? 14.604 -8.902 13.028 1.00 53.66 125 GLN A CA 1
ATOM 966 C C . GLN A 1 125 ? 14.697 -9.156 11.509 1.00 53.66 125 GLN A C 1
ATOM 968 O O . GLN A 1 125 ? 14.626 -10.310 11.092 1.00 53.66 125 GLN A O 1
ATOM 973 N N . ALA A 1 126 ? 14.888 -8.134 10.669 1.00 55.12 126 ALA A N 1
ATOM 974 C CA . ALA A 1 126 ? 15.349 -8.378 9.299 1.00 55.12 126 ALA A CA 1
ATOM 975 C C . ALA A 1 126 ? 16.800 -8.913 9.328 1.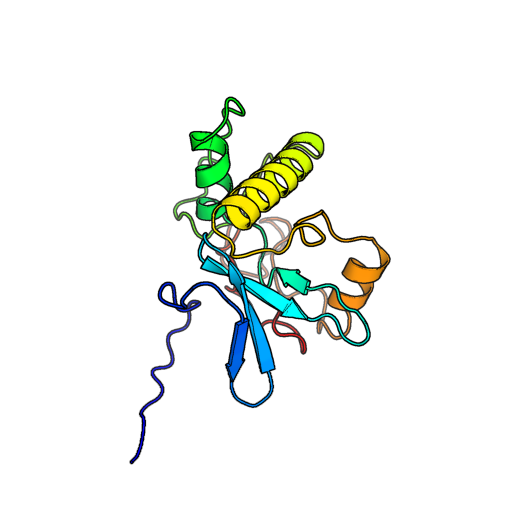00 55.12 126 ALA A C 1
ATOM 977 O O . ALA A 1 126 ? 17.711 -8.212 9.780 1.00 55.12 126 ALA A O 1
ATOM 978 N N . GLU A 1 127 ? 17.025 -10.160 8.897 1.00 50.78 127 GLU A N 1
ATOM 979 C CA . GLU A 1 127 ? 18.382 -10.672 8.682 1.00 50.78 127 GLU A CA 1
ATOM 980 C C . GLU A 1 127 ? 18.981 -10.064 7.400 1.00 50.78 127 GLU A C 1
ATOM 982 O O . GLU A 1 127 ? 18.444 -10.229 6.312 1.00 50.78 127 GLU A O 1
ATOM 987 N N . THR A 1 128 ? 20.102 -9.365 7.617 1.00 55.44 128 THR A N 1
ATOM 988 C CA . THR A 1 128 ? 21.169 -8.885 6.713 1.00 55.44 128 THR A CA 1
ATOM 989 C C . THR A 1 128 ? 20.849 -7.948 5.525 1.00 55.44 128 THR A C 1
ATOM 991 O O . THR A 1 128 ? 19.790 -8.001 4.914 1.00 55.44 128 THR A O 1
ATOM 994 N N . PRO A 1 129 ? 21.796 -7.047 5.163 1.00 53.75 129 PRO A N 1
ATOM 995 C CA . PRO A 1 129 ? 21.573 -5.933 4.228 1.00 53.75 129 PRO A CA 1
ATOM 996 C C . PRO A 1 129 ? 21.687 -6.308 2.737 1.00 53.75 129 PRO A C 1
ATOM 998 O O . PRO A 1 129 ? 21.734 -5.418 1.891 1.00 53.75 129 PRO A O 1
ATOM 1001 N N . GLU A 1 130 ? 21.792 -7.597 2.405 1.00 55.78 130 GLU A N 1
ATOM 1002 C CA . GLU A 1 130 ? 22.245 -8.076 1.087 1.00 55.78 130 GLU A CA 1
ATOM 1003 C C . GLU A 1 130 ? 21.232 -9.012 0.410 1.00 55.78 130 GLU A C 1
ATOM 1005 O O . GLU A 1 130 ? 21.612 -9.950 -0.283 1.00 55.78 130 GLU A O 1
ATOM 1010 N N . SER A 1 131 ? 19.933 -8.804 0.622 1.00 60.44 131 SER A N 1
ATOM 1011 C CA . SER A 1 131 ? 18.888 -9.632 0.003 1.00 60.44 131 SER A CA 1
ATOM 1012 C C . SER A 1 131 ? 18.347 -9.071 -1.314 1.00 60.44 131 SER A C 1
ATOM 1014 O O . SER A 1 131 ? 17.686 -9.805 -2.047 1.00 60.44 131 SER A O 1
ATOM 1016 N N . SER A 1 132 ? 18.622 -7.803 -1.644 1.00 62.94 132 SER A N 1
ATOM 1017 C CA . SER A 1 132 ? 18.083 -7.165 -2.852 1.00 62.94 132 SER A CA 1
ATOM 1018 C C . SER A 1 132 ? 19.003 -6.100 -3.449 1.00 62.94 132 SER A C 1
ATOM 1020 O O . SER A 1 132 ? 19.813 -5.466 -2.768 1.00 62.94 132 SER A O 1
ATOM 1022 N N . ASN A 1 133 ? 18.840 -5.867 -4.748 1.00 63.34 133 ASN A N 1
ATOM 1023 C CA . ASN A 1 133 ? 19.506 -4.815 -5.494 1.00 63.34 133 ASN A CA 1
ATOM 1024 C C . ASN A 1 133 ? 18.879 -3.445 -5.186 1.00 63.34 133 ASN A C 1
ATOM 1026 O O . ASN A 1 133 ? 17.797 -3.117 -5.660 1.00 63.34 133 ASN A O 1
ATOM 1030 N N . PHE A 1 134 ? 19.621 -2.566 -4.509 1.00 63.69 134 PHE A N 1
ATOM 1031 C CA . PHE A 1 134 ? 19.332 -1.119 -4.510 1.00 63.69 134 PHE A CA 1
ATOM 1032 C C . PHE A 1 134 ? 19.896 -0.396 -5.750 1.00 63.69 134 PHE A C 1
ATOM 1034 O O . PHE A 1 134 ? 19.770 0.820 -5.896 1.00 63.69 134 PHE A O 1
ATOM 1041 N N . GLY A 1 135 ? 20.528 -1.143 -6.656 1.00 61.66 135 GLY A N 1
ATOM 1042 C CA . GLY A 1 135 ? 20.991 -0.680 -7.956 1.00 61.66 135 GLY A CA 1
ATOM 1043 C C . GLY A 1 135 ? 21.501 -1.850 -8.804 1.00 61.66 135 GLY A C 1
ATOM 1044 O O . GLY A 1 135 ? 22.053 -2.802 -8.251 1.00 61.66 135 GLY A O 1
ATOM 1045 N N . PRO A 1 136 ? 21.386 -1.780 -10.144 1.00 68.06 136 PRO A N 1
ATOM 1046 C CA . PRO A 1 136 ? 21.690 -2.906 -11.037 1.00 68.06 136 PRO A CA 1
ATOM 1047 C C . PRO A 1 136 ? 23.165 -3.334 -11.017 1.00 68.06 136 PRO A C 1
ATOM 1049 O O . PRO A 1 136 ? 23.507 -4.411 -11.489 1.00 68.06 136 PRO A O 1
ATOM 1052 N N . GLN A 1 137 ? 24.052 -2.490 -10.484 1.00 75.38 137 GLN A N 1
ATOM 1053 C CA . GLN A 1 137 ? 25.483 -2.775 -10.376 1.00 75.38 137 GLN A CA 1
ATOM 1054 C C . GLN A 1 137 ? 25.818 -3.740 -9.231 1.00 75.38 137 GLN A C 1
ATOM 1056 O O . GLN A 1 137 ? 26.919 -4.281 -9.216 1.00 75.38 137 GLN A O 1
ATOM 1061 N N . LEU A 1 138 ? 24.901 -3.931 -8.273 1.00 76.81 138 LEU A N 1
ATOM 1062 C CA . LEU A 1 138 ? 25.132 -4.792 -7.113 1.00 76.81 138 LEU A CA 1
ATOM 1063 C C . LEU A 1 138 ? 25.051 -6.280 -7.482 1.00 76.81 138 LEU A C 1
ATOM 1065 O O . LEU A 1 138 ? 25.818 -7.071 -6.944 1.00 76.81 138 LEU A O 1
ATOM 1069 N N . GLY A 1 139 ? 24.178 -6.655 -8.426 1.00 77.44 139 GLY A N 1
ATOM 1070 C CA . GLY A 1 139 ? 24.076 -8.028 -8.939 1.00 77.44 139 GLY A CA 1
ATOM 1071 C C . GLY A 1 139 ? 23.704 -9.080 -7.884 1.00 77.44 139 GLY A C 1
ATOM 1072 O O . GLY A 1 139 ? 24.057 -10.245 -8.047 1.00 77.44 139 GLY A O 1
ATOM 1073 N N . ILE A 1 140 ? 23.033 -8.665 -6.808 1.00 79.69 140 ILE A N 1
ATOM 1074 C CA . ILE A 1 140 ? 22.597 -9.498 -5.678 1.00 79.69 140 ILE A CA 1
ATOM 1075 C C . ILE A 1 140 ? 21.381 -10.350 -6.056 1.00 79.69 140 ILE A C 1
ATOM 1077 O O . ILE A 1 140 ? 21.305 -11.520 -5.690 1.00 79.69 140 ILE A O 1
ATOM 1081 N N . ASP A 1 141 ? 20.457 -9.785 -6.834 1.00 83.00 141 ASP A N 1
ATOM 1082 C CA . ASP A 1 141 ? 19.304 -10.491 -7.394 1.00 83.00 141 ASP A CA 1
ATOM 1083 C C . ASP A 1 141 ? 19.240 -10.376 -8.931 1.00 83.00 141 ASP A C 1
ATOM 1085 O O . ASP A 1 141 ? 20.056 -9.701 -9.568 1.00 83.00 141 ASP A O 1
ATOM 1089 N N . SER A 1 142 ? 18.274 -11.076 -9.536 1.00 86.94 142 SER A N 1
ATOM 1090 C CA . SER A 1 142 ? 18.053 -11.105 -10.987 1.00 86.94 142 SER A CA 1
ATOM 1091 C C . SER A 1 142 ? 17.167 -9.974 -11.516 1.00 86.94 142 SER A C 1
ATOM 1093 O O . SER A 1 142 ? 16.899 -9.943 -12.718 1.00 86.94 142 SER A O 1
ATOM 1095 N N . PHE A 1 143 ? 16.668 -9.083 -10.657 1.00 87.06 143 PHE A N 1
ATOM 1096 C CA . PHE A 1 143 ? 15.800 -7.980 -11.046 1.00 87.06 143 PHE A CA 1
ATOM 1097 C C . PHE A 1 143 ? 16.647 -6.752 -11.424 1.00 87.06 143 PHE A C 1
ATOM 1099 O O . PHE A 1 143 ? 17.374 -6.205 -10.594 1.00 87.06 143 PHE A O 1
ATOM 1106 N N . PRO A 1 144 ? 16.573 -6.280 -12.683 1.00 85.19 144 PRO A N 1
ATOM 1107 C CA . PRO A 1 144 ? 17.358 -5.127 -13.124 1.00 85.19 144 PRO A CA 1
ATOM 1108 C C . PRO A 1 144 ? 16.833 -3.776 -12.601 1.00 85.19 144 PRO A C 1
ATOM 1110 O O . PRO A 1 144 ? 17.570 -2.788 -12.636 1.00 85.19 144 PRO A O 1
ATOM 1113 N N . GLN A 1 145 ? 15.576 -3.710 -12.146 1.00 88.94 145 GLN A N 1
ATOM 1114 C CA . GLN A 1 145 ? 14.960 -2.538 -11.510 1.00 88.94 145 GLN A CA 1
ATOM 1115 C C . GLN A 1 145 ? 14.232 -2.955 -10.221 1.00 88.94 145 GLN A C 1
ATOM 1117 O O . GLN A 1 145 ? 14.847 -3.543 -9.342 1.00 88.94 145 GLN A O 1
ATOM 1122 N N . THR A 1 146 ? 12.942 -2.644 -10.077 1.00 90.94 146 THR A N 1
ATOM 1123 C CA . THR A 1 146 ? 12.145 -3.139 -8.951 1.00 90.94 146 THR A CA 1
ATOM 1124 C C . THR A 1 146 ? 11.774 -4.601 -9.178 1.00 90.94 146 THR A C 1
ATOM 1126 O O . THR A 1 146 ? 11.600 -5.029 -10.319 1.00 90.94 146 THR A O 1
ATOM 1129 N N . SER A 1 147 ? 11.611 -5.361 -8.102 1.00 91.44 147 SER A N 1
ATOM 1130 C CA . SER A 1 147 ? 10.963 -6.671 -8.132 1.00 91.44 147 SER A CA 1
ATOM 1131 C C . SER A 1 147 ? 9.465 -6.536 -7.815 1.00 91.44 147 SER A C 1
ATOM 1133 O O . SER A 1 147 ? 9.048 -5.532 -7.224 1.00 91.44 147 SER A O 1
ATOM 1135 N N . PRO A 1 148 ? 8.629 -7.523 -8.183 1.00 93.62 148 PRO A N 1
ATOM 1136 C CA . PRO A 1 148 ? 7.300 -7.663 -7.601 1.00 93.62 148 PRO A CA 1
ATOM 1137 C C . PRO A 1 148 ? 7.385 -7.765 -6.073 1.00 93.62 148 PRO A C 1
ATOM 1139 O O . PRO A 1 148 ? 8.308 -8.389 -5.538 1.00 93.62 148 PRO A O 1
ATOM 1142 N N . VAL A 1 149 ? 6.417 -7.194 -5.360 1.00 91.31 149 VAL A N 1
ATOM 1143 C CA . VAL A 1 149 ? 6.398 -7.267 -3.895 1.00 91.31 149 VAL A CA 1
ATOM 1144 C C . VAL A 1 149 ? 6.304 -8.715 -3.399 1.00 91.31 149 VAL A C 1
ATOM 1146 O O . VAL A 1 149 ? 5.702 -9.570 -4.051 1.00 91.31 149 VAL A O 1
ATOM 1149 N N . GLY A 1 150 ? 6.924 -9.010 -2.253 1.00 88.62 150 GLY A N 1
ATOM 1150 C CA . GLY A 1 150 ? 6.954 -10.366 -1.691 1.00 88.62 150 GLY A CA 1
ATOM 1151 C C . GLY A 1 150 ? 7.829 -11.366 -2.462 1.00 88.62 150 GLY A C 1
ATOM 1152 O O . GLY A 1 150 ? 7.739 -12.566 -2.214 1.00 88.62 150 GLY A O 1
ATOM 1153 N N . SER A 1 151 ? 8.680 -10.900 -3.387 1.00 89.44 151 SER A N 1
ATOM 1154 C CA . SER A 1 151 ? 9.657 -11.756 -4.089 1.00 89.44 151 SER A CA 1
ATOM 1155 C C . SER A 1 151 ? 10.764 -12.296 -3.175 1.00 89.44 151 SER A C 1
ATOM 1157 O O . SER A 1 151 ? 11.437 -13.263 -3.531 1.00 89.44 151 SER A O 1
ATOM 1159 N N . PHE A 1 152 ? 10.961 -11.678 -2.011 1.00 85.81 152 PHE A N 1
ATOM 1160 C CA . PHE A 1 152 ? 11.975 -12.050 -1.031 1.00 85.81 152 PHE A CA 1
ATOM 1161 C C . PHE A 1 152 ? 11.321 -12.572 0.255 1.00 85.81 152 PHE A C 1
ATOM 1163 O O . PHE A 1 152 ? 10.167 -12.232 0.528 1.00 85.81 152 PHE A O 1
ATOM 1170 N N . PRO A 1 153 ? 12.027 -13.406 1.043 1.00 84.00 153 PRO A N 1
ATOM 1171 C CA . PRO A 1 153 ? 11.520 -13.862 2.330 1.00 84.00 153 PRO A CA 1
ATOM 1172 C C . PRO A 1 153 ? 11.232 -12.679 3.255 1.00 84.00 153 PRO A C 1
ATOM 1174 O O . PRO A 1 153 ? 12.093 -11.820 3.438 1.00 84.00 153 PRO A O 1
ATOM 1177 N N . GLY A 1 154 ? 10.041 -12.672 3.851 1.00 82.94 154 GLY A N 1
ATOM 1178 C CA . GLY A 1 154 ? 9.698 -11.689 4.870 1.00 82.94 154 GLY A CA 1
ATOM 1179 C C . GLY A 1 154 ? 10.444 -11.931 6.184 1.00 82.94 154 GLY A C 1
ATOM 1180 O O . GLY A 1 154 ? 10.938 -13.031 6.456 1.00 82.94 154 GLY A O 1
ATOM 1181 N N . ASN A 1 155 ? 10.507 -10.903 7.021 1.00 84.00 155 ASN A N 1
ATOM 1182 C CA . ASN A 1 155 ? 11.075 -10.974 8.360 1.00 84.00 155 ASN A CA 1
ATOM 1183 C C . ASN A 1 155 ? 10.147 -11.735 9.334 1.00 84.00 155 ASN A C 1
ATOM 1185 O O . ASN A 1 155 ? 9.120 -12.298 8.955 1.00 84.00 155 ASN A O 1
ATOM 1189 N N . THR A 1 156 ? 10.479 -11.753 10.627 1.00 84.75 156 THR A N 1
ATOM 1190 C CA . THR A 1 156 ? 9.673 -12.477 11.637 1.00 84.75 156 THR A CA 1
ATOM 1191 C C . THR A 1 156 ? 8.241 -11.966 11.829 1.00 84.75 156 THR A C 1
ATOM 1193 O O . THR A 1 156 ? 7.419 -12.677 12.404 1.00 84.75 156 THR A O 1
ATOM 1196 N N . LEU A 1 157 ? 7.925 -10.766 11.336 1.00 83.50 157 LEU A N 1
ATOM 1197 C CA . LEU A 1 157 ? 6.574 -10.204 11.299 1.00 83.50 157 LEU A CA 1
ATOM 1198 C C .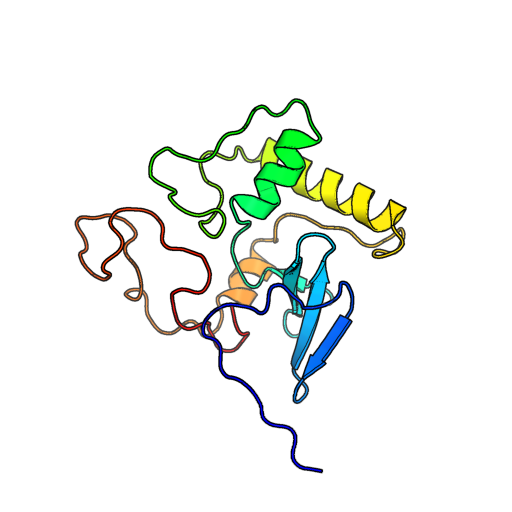 LEU A 1 157 ? 5.833 -10.541 9.996 1.00 83.50 157 LEU A C 1
ATOM 1200 O O . LEU A 1 157 ? 4.654 -10.221 9.870 1.00 83.50 157 LEU A O 1
ATOM 1204 N N . GLY A 1 158 ? 6.507 -11.191 9.044 1.00 83.12 158 GLY A N 1
ATOM 1205 C CA . GLY A 1 158 ? 5.986 -11.490 7.716 1.00 83.12 158 GLY A CA 1
ATOM 1206 C C . GLY A 1 158 ? 6.040 -10.314 6.743 1.00 83.12 158 GLY A C 1
ATOM 1207 O O . GLY A 1 158 ? 5.347 -10.385 5.736 1.00 83.12 158 GLY A O 1
ATOM 1208 N N . LEU A 1 159 ? 6.818 -9.266 7.052 1.00 82.31 159 LEU A N 1
ATOM 1209 C CA . LEU A 1 159 ? 7.076 -8.096 6.197 1.00 82.31 159 LEU A CA 1
ATOM 1210 C C . LEU A 1 159 ? 8.229 -8.359 5.230 1.00 82.31 159 LEU A C 1
ATOM 1212 O O . LEU A 1 159 ? 9.277 -8.820 5.738 1.00 82.31 159 LEU A O 1
#

Secondary structure (DSSP, 8-state):
--------SS--TTPPSEEEEETTEEEEE-TT--EEEEPTTSS-EEESSPPBHHHHHHHHHTSS------TT--STTSBP-S--HHHHHHHHHHHHHHHHHTTSS-TT----PPPHHHHHHHTTT---S-SS-SSTTS-SSS-SSPPPTT-S---TT--